Protein AF-A0A944YTU6-F1 (afdb_monomer_lite)

Radius of gyration: 23.16 Å; chains: 1; bounding box: 50×33×62 Å

Structure (mmCIF, N/CA/C/O backbone):
data_AF-A0A944YTU6-F1
#
_entry.id   AF-A0A944YTU6-F1
#
loop_
_atom_site.group_PDB
_atom_site.id
_atom_site.type_symbol
_atom_site.label_atom_id
_atom_site.label_alt_id
_atom_site.label_comp_id
_atom_site.label_asym_id
_atom_site.label_entity_id
_atom_site.label_seq_id
_atom_site.pdbx_PDB_ins_code
_atom_site.Cartn_x
_atom_site.Cartn_y
_atom_site.Cartn_z
_atom_site.occupancy
_atom_site.B_iso_or_equiv
_atom_site.auth_seq_id
_atom_site.auth_comp_id
_atom_site.auth_asym_id
_atom_site.auth_atom_id
_atom_site.pdbx_PDB_model_num
ATOM 1 N N . MET A 1 1 ? -19.060 7.828 20.003 1.00 50.84 1 MET A N 1
ATOM 2 C CA . MET A 1 1 ? -19.951 7.661 21.182 1.00 50.84 1 MET A CA 1
ATOM 3 C C . MET A 1 1 ? -21.027 6.612 20.891 1.00 50.84 1 MET A C 1
ATOM 5 O O . MET A 1 1 ? -22.038 6.941 20.280 1.00 50.84 1 MET A O 1
ATOM 9 N N . ILE A 1 2 ? -20.836 5.357 21.320 1.00 59.66 2 ILE A N 1
ATOM 10 C CA . ILE A 1 2 ? -21.874 4.311 21.225 1.00 59.66 2 ILE A CA 1
ATOM 11 C C . ILE A 1 2 ? -22.925 4.578 22.312 1.00 59.66 2 ILE A C 1
ATOM 13 O O . ILE A 1 2 ? -22.866 4.061 23.423 1.00 59.66 2 ILE A O 1
ATOM 17 N N . LYS A 1 3 ? -23.875 5.465 22.013 1.00 53.75 3 LYS A N 1
ATOM 18 C CA . LYS A 1 3 ? -24.947 5.876 22.929 1.00 53.75 3 LYS A CA 1
ATOM 19 C C . LYS A 1 3 ? -26.274 5.223 22.540 1.00 53.75 3 LYS A C 1
ATOM 21 O O . LYS A 1 3 ? -27.190 5.897 22.099 1.00 53.75 3 LYS A O 1
ATOM 26 N N . SER A 1 4 ? -26.394 3.903 22.670 1.00 57.66 4 SER A N 1
ATOM 27 C CA . SER A 1 4 ? -27.688 3.266 22.980 1.00 57.66 4 SER A CA 1
ATOM 28 C C . SER A 1 4 ? -27.514 1.784 23.297 1.00 57.66 4 SER A C 1
ATOM 30 O O . SER A 1 4 ? -26.847 1.047 22.572 1.00 57.66 4 SER A O 1
ATOM 32 N N . LYS A 1 5 ? -28.161 1.330 24.376 1.00 58.22 5 LYS A N 1
ATOM 33 C CA . LYS A 1 5 ? -28.353 -0.095 24.656 1.00 58.22 5 LYS A CA 1
ATOM 34 C C . LYS A 1 5 ? -29.428 -0.632 23.706 1.00 58.22 5 LYS A C 1
ATOM 36 O O . LYS A 1 5 ? -30.609 -0.633 24.036 1.00 58.22 5 LYS A O 1
ATOM 41 N N . SER A 1 6 ? -29.021 -1.045 22.511 1.00 64.69 6 SER A N 1
ATOM 42 C CA . SER A 1 6 ? -29.847 -1.898 21.651 1.00 64.69 6 SER A CA 1
ATOM 43 C C . SER A 1 6 ? -29.945 -3.289 22.267 1.00 64.69 6 SER A C 1
ATOM 45 O O . SER A 1 6 ? -28.932 -3.819 22.721 1.00 64.69 6 SER A O 1
ATOM 47 N N . LYS A 1 7 ? -31.134 -3.899 22.269 1.00 71.75 7 LYS A N 1
ATOM 48 C CA . LYS A 1 7 ? -31.283 -5.316 22.649 1.00 71.75 7 LYS A CA 1
ATOM 49 C C . LYS A 1 7 ? -30.818 -6.271 21.543 1.00 71.75 7 LYS A C 1
ATOM 51 O O . LYS A 1 7 ? -30.553 -7.435 21.820 1.00 71.75 7 LYS A O 1
ATOM 56 N N . GLU A 1 8 ? -30.690 -5.777 20.314 1.00 81.94 8 GLU A N 1
ATOM 57 C CA . GLU A 1 8 ? -30.251 -6.553 19.153 1.00 81.94 8 GLU A CA 1
ATOM 58 C C . GLU A 1 8 ? -28.767 -6.342 18.854 1.00 81.94 8 GLU A C 1
ATOM 60 O O . GLU A 1 8 ? -28.249 -5.227 19.005 1.00 81.94 8 GLU A O 1
ATOM 65 N N . ARG A 1 9 ? -28.101 -7.412 18.398 1.00 88.12 9 ARG A N 1
ATOM 66 C CA . ARG A 1 9 ? -26.715 -7.362 17.917 1.00 88.12 9 ARG A CA 1
ATOM 67 C C . ARG A 1 9 ? -26.633 -6.475 16.679 1.00 88.12 9 ARG A C 1
ATOM 69 O O . ARG A 1 9 ? -27.470 -6.571 15.789 1.00 88.12 9 ARG A O 1
ATOM 76 N N . ARG A 1 10 ? -25.594 -5.647 16.612 1.00 88.44 10 ARG A N 1
ATOM 77 C CA . ARG A 1 10 ? -25.325 -4.763 15.475 1.00 88.44 10 ARG A CA 1
ATOM 78 C C . ARG A 1 10 ? -23.935 -5.042 14.929 1.00 88.44 10 ARG A C 1
ATOM 80 O O . ARG A 1 10 ? -23.012 -5.291 15.701 1.00 88.44 10 ARG A O 1
ATOM 87 N N . PHE A 1 11 ? -23.807 -4.964 13.613 1.00 93.12 11 PHE A N 1
ATOM 88 C CA . PHE A 1 11 ? -22.528 -4.900 12.923 1.00 93.12 11 PHE A CA 1
ATOM 89 C C . PHE A 1 11 ? -22.392 -3.494 12.344 1.00 93.12 11 PHE A C 1
ATOM 91 O O . PHE A 1 11 ? -23.284 -3.034 11.635 1.00 93.12 11 PHE A O 1
ATOM 98 N N . ILE A 1 12 ? -21.319 -2.796 12.707 1.00 93.00 12 ILE A N 1
ATOM 99 C CA . ILE A 1 12 ? -21.037 -1.438 12.242 1.00 93.00 12 ILE A CA 1
ATOM 100 C C . ILE A 1 12 ? -19.690 -1.490 11.536 1.00 93.00 12 ILE A C 1
ATOM 102 O O . ILE A 1 12 ? -18.710 -1.941 12.124 1.00 93.00 12 ILE A O 1
ATOM 106 N N . HIS A 1 13 ? -19.666 -1.026 10.291 1.00 95.38 13 HIS A N 1
ATOM 107 C CA . HIS A 1 13 ? -18.460 -0.878 9.492 1.00 95.38 13 HIS A CA 1
ATOM 108 C C . HIS A 1 13 ? -18.223 0.609 9.236 1.00 95.38 13 HIS A C 1
ATOM 110 O O . HIS A 1 13 ? -19.145 1.317 8.828 1.00 95.38 13 HIS A O 1
ATOM 116 N N . ALA A 1 14 ? -17.007 1.070 9.505 1.00 94.75 14 ALA A N 1
ATOM 117 C CA . ALA A 1 14 ? -16.563 2.429 9.243 1.00 94.75 14 ALA A CA 1
ATOM 118 C C . ALA A 1 14 ? -15.243 2.358 8.472 1.00 94.75 14 ALA A C 1
ATOM 120 O O . ALA A 1 14 ? -14.412 1.500 8.762 1.00 94.75 14 ALA A O 1
ATOM 121 N N . TYR A 1 15 ? -15.087 3.245 7.496 1.00 96.00 15 TYR A N 1
ATOM 122 C CA . TYR A 1 15 ? -13.928 3.337 6.616 1.00 96.00 15 TYR A CA 1
ATOM 123 C C . TYR A 1 15 ? -13.522 4.808 6.486 1.00 96.00 15 TYR A C 1
ATOM 125 O O . TYR A 1 15 ? -14.387 5.681 6.572 1.00 96.00 15 TYR A O 1
ATOM 133 N N . MET A 1 16 ? -12.224 5.053 6.328 1.00 95.38 16 MET A N 1
ATOM 134 C CA . MET A 1 16 ? -11.609 6.378 6.275 1.00 95.38 16 MET A CA 1
ATOM 135 C C . MET A 1 16 ? -10.413 6.297 5.317 1.00 95.38 16 MET A C 1
ATOM 137 O O . MET A 1 16 ? -9.474 5.543 5.580 1.00 95.38 16 MET A O 1
ATOM 141 N N . ASP A 1 17 ? -10.474 7.024 4.205 1.00 96.00 17 ASP A N 1
ATOM 142 C CA . ASP A 1 17 ? -9.480 7.029 3.117 1.00 96.00 17 ASP A CA 1
ATOM 143 C C . A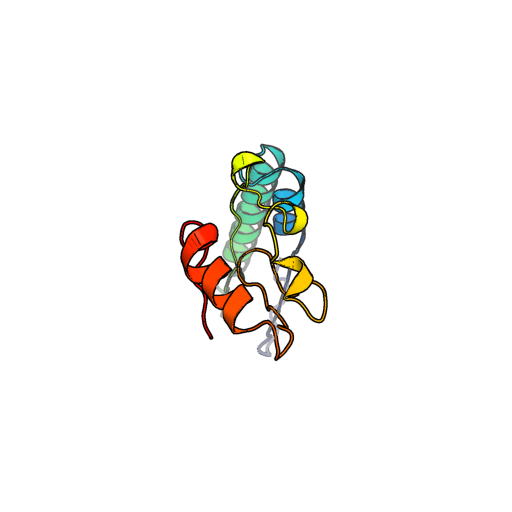SP A 1 17 ? -8.460 8.171 3.245 1.00 96.00 17 ASP A C 1
ATOM 145 O O . ASP A 1 17 ? -7.433 8.209 2.559 1.00 96.00 17 ASP A O 1
ATOM 149 N N . GLU A 1 18 ? -8.713 9.113 4.147 1.00 95.38 18 GLU A N 1
ATOM 150 C CA . GLU A 1 18 ? -7.962 10.356 4.247 1.00 95.38 18 GLU A CA 1
ATOM 151 C C . GLU A 1 18 ? -6.510 10.130 4.679 1.00 95.38 18 GLU A C 1
ATOM 153 O O . GLU A 1 18 ? -5.621 10.878 4.265 1.00 95.38 18 GLU A O 1
ATOM 158 N N . PHE A 1 19 ? -6.243 9.094 5.482 1.00 96.00 19 PHE A N 1
ATOM 159 C CA . PHE A 1 19 ? -4.878 8.769 5.898 1.00 96.00 19 PHE A CA 1
ATOM 160 C C . PHE A 1 19 ? -4.019 8.321 4.715 1.00 96.00 19 PHE A C 1
ATOM 162 O O . PHE A 1 19 ? -2.922 8.849 4.530 1.00 96.00 19 PHE A O 1
ATOM 169 N N . ASP A 1 20 ? -4.556 7.437 3.875 1.00 96.38 20 ASP A N 1
ATOM 170 C CA . ASP A 1 20 ? -3.900 6.983 2.649 1.00 96.38 20 ASP A CA 1
ATOM 171 C C . ASP A 1 20 ? -3.667 8.150 1.673 1.00 96.38 20 ASP A C 1
ATOM 173 O O . ASP A 1 20 ? -2.548 8.387 1.210 1.00 96.38 20 ASP A O 1
ATOM 177 N N . SER A 1 21 ? -4.692 8.981 1.468 1.00 95.69 21 SER A N 1
ATOM 178 C CA . SER A 1 21 ? -4.613 10.163 0.601 1.00 95.69 21 SER A CA 1
ATOM 179 C C . SER A 1 21 ? -3.525 11.152 1.044 1.00 95.69 21 SER A C 1
ATOM 181 O O . SER A 1 21 ? -2.766 11.678 0.222 1.00 95.69 21 SER A O 1
ATOM 183 N N . ILE A 1 22 ? -3.411 11.411 2.352 1.00 95.56 22 ILE A N 1
ATOM 184 C CA . ILE A 1 22 ? -2.382 12.306 2.899 1.00 95.56 22 ILE A CA 1
ATOM 185 C C . ILE A 1 22 ? -0.985 11.698 2.768 1.00 95.56 22 ILE A C 1
ATOM 187 O O . ILE A 1 22 ? -0.050 12.444 2.447 1.00 95.56 22 ILE A O 1
ATOM 191 N N . GLN A 1 23 ? -0.839 10.386 2.973 1.00 95.81 23 GLN A N 1
ATOM 192 C CA . GLN A 1 23 ? 0.425 9.679 2.773 1.00 95.81 23 GLN A CA 1
ATOM 193 C C . GLN A 1 23 ? 0.879 9.745 1.315 1.00 95.81 23 GLN A C 1
ATOM 195 O O . GLN A 1 23 ? 2.035 10.079 1.061 1.00 95.81 23 GLN A O 1
ATOM 200 N N . HIS A 1 24 ? -0.026 9.527 0.361 1.00 93.88 24 HIS A N 1
ATOM 201 C CA . HIS A 1 24 ? 0.274 9.648 -1.064 1.00 93.88 24 HIS A CA 1
ATOM 202 C C . HIS A 1 24 ? 0.738 11.052 -1.460 1.00 93.88 24 HIS A C 1
ATOM 204 O O . HIS A 1 24 ? 1.657 11.195 -2.267 1.00 93.88 24 HIS A O 1
ATOM 210 N N . PHE A 1 25 ? 0.117 12.094 -0.903 1.00 94.31 25 PHE A N 1
ATOM 211 C CA . PHE A 1 25 ? 0.435 13.470 -1.281 1.00 94.31 25 PHE A CA 1
ATOM 212 C C . PHE A 1 25 ? 1.698 14.017 -0.601 1.00 94.31 25 PHE A C 1
ATOM 214 O O . PHE A 1 25 ? 2.447 14.771 -1.219 1.00 94.31 25 PHE A O 1
ATOM 221 N N . ASN A 1 26 ? 1.934 13.679 0.672 1.00 94.00 26 ASN A N 1
ATOM 222 C CA . ASN A 1 26 ? 2.995 14.302 1.475 1.00 94.00 26 ASN A CA 1
ATOM 223 C C . ASN A 1 26 ? 4.156 13.360 1.830 1.00 94.00 26 ASN A C 1
ATOM 225 O O . ASN A 1 26 ? 5.171 13.831 2.344 1.00 94.00 26 ASN A O 1
ATOM 229 N N . GLY A 1 27 ? 4.015 12.057 1.596 1.00 93.44 27 GLY A N 1
ATOM 230 C CA . GLY A 1 27 ? 4.923 11.030 2.098 1.00 93.44 27 GLY A CA 1
ATOM 231 C C . GLY A 1 27 ? 4.576 10.565 3.513 1.00 93.44 27 GLY A C 1
ATOM 232 O O . GLY A 1 27 ? 3.880 11.240 4.288 1.00 93.44 27 GLY A O 1
ATOM 233 N N . VAL A 1 28 ? 5.078 9.385 3.870 1.00 94.12 28 VAL A N 1
ATOM 234 C CA . VAL A 1 28 ? 4.735 8.710 5.134 1.00 94.12 28 VAL A CA 1
ATOM 235 C C . VAL A 1 28 ? 5.342 9.400 6.352 1.00 94.12 28 VAL A C 1
ATOM 237 O O . VAL A 1 28 ? 4.796 9.303 7.446 1.00 94.12 28 VAL A O 1
ATOM 240 N N . ASN A 1 29 ? 6.435 10.140 6.155 1.00 91.62 29 ASN A N 1
ATOM 241 C CA . ASN A 1 29 ? 7.185 10.808 7.219 1.00 91.62 29 ASN A CA 1
ATOM 242 C C . ASN A 1 29 ? 6.836 12.297 7.402 1.00 91.62 29 ASN A C 1
ATOM 244 O O . ASN A 1 29 ? 7.462 12.975 8.214 1.00 91.62 29 ASN A O 1
ATOM 248 N N . CYS A 1 30 ? 5.859 12.834 6.665 1.00 95.38 30 CYS A N 1
ATOM 249 C CA . CYS A 1 30 ? 5.472 14.240 6.791 1.00 95.38 30 CYS A CA 1
ATOM 250 C C . CYS A 1 30 ? 4.790 14.535 8.138 1.00 95.38 30 CYS A C 1
ATOM 252 O O . CYS A 1 30 ? 3.996 13.737 8.637 1.00 95.38 30 CYS A O 1
ATOM 254 N N . ASP A 1 31 ? 5.008 15.735 8.683 1.00 96.50 31 ASP A N 1
ATOM 255 C CA . ASP A 1 31 ? 4.334 16.211 9.898 1.00 96.50 31 ASP A CA 1
ATOM 256 C C . ASP A 1 31 ? 2.809 16.103 9.807 1.00 96.50 31 ASP A C 1
ATOM 258 O O . ASP A 1 31 ? 2.166 15.673 10.760 1.00 96.50 31 ASP A O 1
ATOM 262 N N . LYS A 1 32 ? 2.217 16.428 8.649 1.00 94.31 32 LYS A N 1
ATOM 263 C CA . LYS A 1 32 ? 0.763 16.322 8.437 1.00 94.31 32 LYS A CA 1
ATOM 264 C C . LYS A 1 32 ? 0.268 14.882 8.563 1.00 94.31 32 LYS A C 1
ATOM 266 O O . LYS A 1 32 ? -0.730 14.642 9.236 1.00 94.31 32 LYS A O 1
ATOM 271 N N . THR A 1 33 ? 0.984 13.939 7.952 1.00 95.50 33 THR A N 1
ATOM 272 C CA . THR A 1 33 ? 0.705 12.501 8.047 1.00 95.50 33 THR A CA 1
ATOM 273 C C . THR A 1 33 ? 0.779 12.039 9.500 1.00 95.50 33 THR A C 1
ATOM 275 O O . THR A 1 33 ? -0.147 11.409 10.007 1.00 95.50 33 THR A O 1
ATOM 278 N N . ASN A 1 34 ? 1.851 12.412 10.200 1.00 95.94 34 ASN A N 1
ATOM 279 C CA . ASN A 1 34 ? 2.068 12.039 11.595 1.00 95.94 34 ASN A CA 1
ATOM 280 C C . ASN A 1 34 ? 1.016 12.633 12.543 1.00 95.94 34 ASN A C 1
ATOM 282 O O . ASN A 1 34 ? 0.627 11.982 13.514 1.00 95.94 34 ASN A O 1
ATOM 286 N N . LEU A 1 35 ? 0.562 13.861 12.289 1.00 96.31 35 LEU A N 1
ATOM 287 C CA . LEU A 1 35 ? -0.511 14.491 13.057 1.00 96.31 35 LEU A CA 1
ATOM 288 C C . LEU A 1 35 ? -1.833 13.747 12.865 1.00 96.31 35 LEU A C 1
ATOM 290 O O . LEU A 1 35 ? -2.446 13.367 13.861 1.00 96.31 35 LEU A O 1
ATOM 294 N N . LEU A 1 36 ? -2.218 13.455 11.617 1.00 96.06 36 LEU A N 1
ATOM 295 C CA . LEU A 1 36 ? -3.439 12.696 11.346 1.00 96.06 36 LEU A CA 1
ATOM 296 C C . LEU A 1 36 ? -3.382 11.296 11.976 1.00 96.06 36 LEU A C 1
ATOM 298 O O . LEU A 1 36 ? -4.353 10.867 12.590 1.00 96.06 36 LEU A O 1
ATOM 302 N N . PHE A 1 37 ? -2.241 10.604 11.904 1.00 95.75 37 PHE A N 1
ATOM 303 C CA . PHE A 1 37 ? -2.072 9.302 12.557 1.00 95.75 37 PHE A CA 1
ATOM 304 C C . PHE A 1 37 ? -2.341 9.366 14.069 1.00 95.75 37 PHE A C 1
ATOM 306 O O . PHE A 1 37 ? -3.067 8.533 14.610 1.00 95.75 37 PHE A O 1
ATOM 313 N N . LYS A 1 38 ? -1.800 10.382 14.753 1.00 97.31 38 LYS A N 1
ATOM 314 C CA . LYS A 1 38 ? -2.030 10.597 16.192 1.00 97.31 38 LYS A CA 1
ATOM 315 C C . LYS A 1 38 ? -3.485 10.942 16.504 1.00 97.31 38 LYS A C 1
ATOM 317 O O . LYS A 1 38 ? -3.994 10.535 17.546 1.00 97.31 38 LYS A O 1
ATOM 322 N N . ASP A 1 39 ? -4.152 11.687 15.625 1.00 97.12 39 ASP A N 1
ATOM 323 C CA . ASP A 1 39 ? -5.578 11.976 15.768 1.00 97.12 39 ASP A CA 1
ATOM 324 C C . ASP A 1 39 ? -6.413 10.695 15.648 1.00 97.12 39 ASP A C 1
ATOM 326 O O . ASP A 1 39 ? -7.256 10.441 16.505 1.00 97.12 39 ASP A O 1
ATOM 330 N N . ILE A 1 40 ? -6.128 9.850 14.655 1.00 96.50 40 ILE A N 1
ATOM 331 C CA . ILE A 1 40 ? -6.794 8.553 14.464 1.00 96.50 40 ILE A CA 1
ATOM 332 C C . ILE A 1 40 ? -6.607 7.656 15.692 1.00 96.50 40 ILE A C 1
ATOM 334 O O . ILE A 1 40 ? -7.585 7.107 16.203 1.00 96.50 40 ILE A O 1
ATOM 338 N N . ASP A 1 41 ? -5.376 7.538 16.196 1.00 97.56 41 ASP A N 1
ATOM 339 C CA . ASP A 1 41 ? -5.057 6.759 17.398 1.00 97.56 41 ASP A CA 1
ATOM 340 C C . ASP A 1 41 ? -5.863 7.239 18.617 1.00 97.56 41 ASP A C 1
ATOM 342 O O . ASP A 1 41 ? -6.528 6.442 19.287 1.00 97.56 41 ASP A O 1
ATOM 346 N N . ARG A 1 42 ? -5.919 8.560 18.838 1.00 98.19 42 ARG A N 1
ATOM 347 C CA . ARG A 1 42 ? -6.730 9.165 19.905 1.00 98.19 42 ARG A CA 1
ATOM 348 C C . ARG A 1 42 ? -8.217 8.832 19.758 1.00 98.19 42 ARG A C 1
ATOM 350 O O . ARG A 1 42 ? -8.860 8.478 20.749 1.00 98.19 42 ARG A O 1
ATOM 357 N N . GLU A 1 43 ? -8.784 8.945 18.558 1.00 96.50 43 GLU A N 1
ATOM 358 C CA . GLU A 1 43 ? -10.210 8.662 18.338 1.00 96.50 43 GLU A CA 1
ATOM 359 C C . GLU A 1 43 ? -10.535 7.168 18.512 1.00 96.50 43 GLU A C 1
ATOM 361 O O . GLU A 1 43 ? -11.571 6.818 19.089 1.00 96.50 43 GLU A O 1
ATOM 366 N N . ILE A 1 44 ? -9.636 6.272 18.091 1.00 96.38 44 ILE A N 1
ATOM 367 C CA . ILE A 1 44 ? -9.757 4.828 18.337 1.00 96.38 44 ILE A CA 1
ATOM 368 C C . ILE A 1 44 ? -9.704 4.536 19.836 1.00 96.38 44 ILE A C 1
ATOM 370 O O . ILE A 1 44 ? -10.529 3.761 20.334 1.00 96.38 44 ILE A O 1
ATOM 374 N N . GLN A 1 45 ? -8.790 5.171 20.574 1.00 97.44 45 GLN A N 1
ATOM 375 C CA . GLN A 1 45 ? -8.718 5.033 22.026 1.00 97.44 45 GLN A CA 1
ATOM 376 C C . GLN A 1 45 ? -10.028 5.486 22.686 1.00 97.44 45 GLN A C 1
ATOM 378 O O . GLN A 1 45 ? -10.603 4.744 23.488 1.00 97.44 45 GLN A O 1
ATOM 383 N N . ALA A 1 46 ? -10.550 6.654 22.310 1.00 96.31 46 ALA A N 1
ATOM 384 C CA . ALA A 1 46 ? -11.819 7.164 22.827 1.00 96.31 46 ALA A CA 1
ATOM 385 C C . ALA A 1 46 ? -12.998 6.227 22.495 1.00 96.31 46 ALA A C 1
ATOM 387 O O . ALA A 1 46 ? -13.885 5.997 23.328 1.00 96.31 46 ALA A O 1
ATOM 388 N N . LEU A 1 47 ? -13.009 5.634 21.296 1.00 94.38 47 LEU A N 1
ATOM 389 C CA . LEU A 1 47 ? -14.006 4.638 20.905 1.00 94.38 47 LEU A CA 1
ATOM 390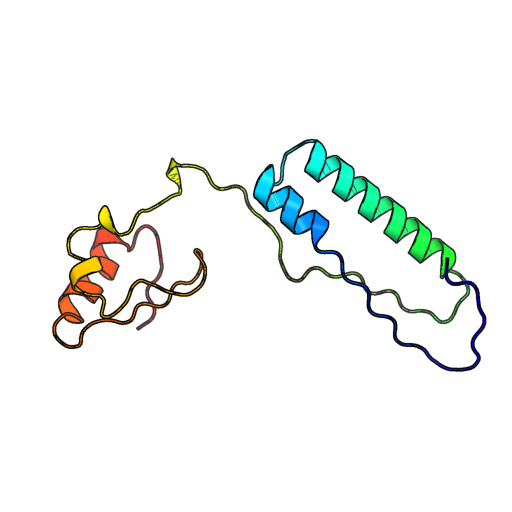 C C . LEU A 1 47 ? -13.910 3.380 21.776 1.00 94.38 47 LEU A C 1
ATOM 392 O O . LEU A 1 47 ? -14.935 2.938 22.307 1.00 94.38 47 LEU A O 1
ATOM 396 N N . ALA A 1 48 ? -12.703 2.842 21.959 1.00 95.06 48 ALA A N 1
ATOM 397 C CA . ALA A 1 48 ? -12.442 1.668 22.785 1.00 95.06 48 ALA A CA 1
ATOM 398 C C . ALA A 1 48 ? -12.849 1.901 24.248 1.00 95.06 48 ALA A C 1
ATOM 400 O O . ALA A 1 48 ? -13.499 1.048 24.855 1.00 95.06 48 ALA A O 1
ATOM 401 N N . GLU A 1 49 ? -12.545 3.075 24.803 1.00 95.50 49 GLU A N 1
ATOM 402 C CA . GLU A 1 49 ? -12.984 3.476 26.141 1.00 95.50 49 GLU A CA 1
ATOM 403 C C . GLU A 1 49 ? -14.507 3.550 26.246 1.00 95.50 49 GLU A C 1
ATOM 405 O O . GLU A 1 49 ? -15.077 3.015 27.198 1.00 95.50 49 GLU A O 1
ATOM 410 N N . SER A 1 50 ? -15.183 4.118 25.243 1.00 91.75 50 SER A N 1
ATOM 411 C CA . SER A 1 50 ? -16.651 4.194 25.221 1.00 91.75 50 SER A CA 1
ATOM 412 C C . SER A 1 50 ? -17.340 2.827 25.125 1.00 91.75 50 SER A C 1
ATOM 414 O O . SER A 1 50 ? -18.507 2.700 25.494 1.00 91.75 50 SER A O 1
ATOM 416 N N . ALA A 1 51 ? -16.630 1.805 24.638 1.00 91.19 51 ALA A N 1
ATOM 417 C CA . ALA A 1 51 ? -17.124 0.438 24.529 1.00 91.19 51 ALA A CA 1
ATOM 418 C C . ALA A 1 51 ? -16.896 -0.397 25.805 1.00 91.19 51 ALA A C 1
ATOM 420 O O . ALA A 1 51 ? -17.460 -1.492 25.923 1.00 91.19 51 ALA A O 1
ATOM 421 N N . LYS A 1 52 ? -16.110 0.088 26.779 1.00 90.81 52 LYS A N 1
ATOM 422 C CA . LYS A 1 52 ? -15.858 -0.629 28.041 1.00 90.81 52 LYS A CA 1
ATOM 423 C C . LYS A 1 52 ? -17.168 -0.921 28.782 1.00 90.81 52 LYS A C 1
ATOM 425 O O . LYS A 1 52 ? -18.071 -0.092 28.847 1.00 90.81 52 LYS A O 1
ATOM 430 N N . GLY A 1 53 ? -17.278 -2.125 29.347 1.00 88.75 53 GLY A N 1
ATOM 431 C CA . GLY A 1 53 ? -18.482 -2.574 30.061 1.00 88.75 53 GLY A CA 1
ATOM 432 C C . GLY A 1 53 ? -19.665 -2.946 29.157 1.00 88.75 53 GLY A C 1
ATOM 433 O O . GLY A 1 53 ? -20.755 -3.218 29.658 1.00 88.75 53 GLY A O 1
ATOM 434 N N . THR A 1 54 ? -19.468 -2.980 27.836 1.00 87.94 54 THR A N 1
ATOM 435 C CA . THR A 1 54 ? -20.460 -3.471 26.870 1.00 87.94 54 THR A CA 1
ATOM 436 C C . THR A 1 54 ? -20.032 -4.816 26.278 1.00 87.94 54 THR 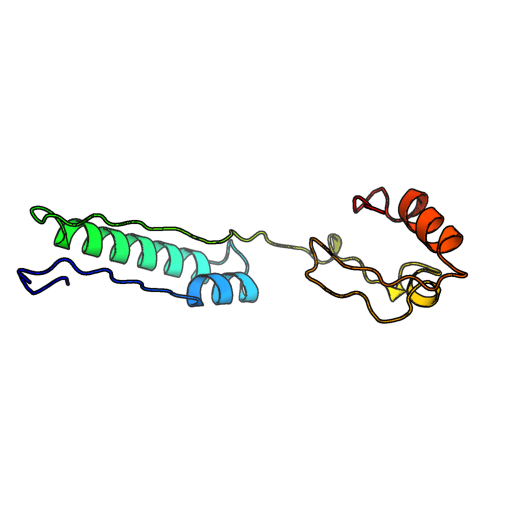A C 1
ATOM 438 O O . THR A 1 54 ? -18.858 -5.175 26.314 1.00 87.94 54 THR A O 1
ATOM 441 N N . ASN A 1 55 ? -20.976 -5.564 25.698 1.00 90.69 55 ASN A N 1
ATOM 442 C CA . ASN A 1 55 ? -20.667 -6.762 24.910 1.00 90.69 55 ASN A CA 1
ATOM 443 C C . ASN A 1 55 ? -20.302 -6.376 23.462 1.00 90.69 55 ASN A C 1
ATOM 445 O O . ASN A 1 55 ? -21.017 -6.724 22.520 1.00 90.69 55 ASN A O 1
ATOM 449 N N . THR A 1 56 ? -19.234 -5.592 23.305 1.00 91.75 56 THR A N 1
ATOM 450 C CA . THR A 1 56 ? -18.775 -5.065 22.011 1.00 91.75 56 THR A CA 1
ATOM 451 C C . THR A 1 56 ? -17.376 -5.578 21.707 1.00 91.75 56 THR A C 1
ATOM 453 O O . THR A 1 56 ? -16.477 -5.470 22.537 1.00 91.75 56 THR A O 1
ATOM 456 N N . LYS A 1 57 ? -17.177 -6.093 20.491 1.00 94.00 57 LYS A N 1
ATOM 457 C CA . LYS A 1 57 ? -15.852 -6.387 19.942 1.00 94.00 57 LYS A CA 1
ATOM 458 C C . LYS A 1 57 ? -15.489 -5.291 18.947 1.00 94.00 57 LYS A C 1
ATOM 460 O O . LYS A 1 57 ? -16.222 -5.085 17.984 1.00 94.00 57 LYS A O 1
ATOM 465 N N . LEU A 1 58 ? -14.372 -4.612 19.186 1.00 95.19 58 LEU A N 1
ATOM 466 C CA . LEU A 1 58 ? -13.793 -3.653 18.250 1.00 95.19 58 LEU A CA 1
ATOM 467 C C . LEU A 1 58 ? -12.671 -4.342 17.470 1.00 95.19 58 LEU A C 1
ATOM 469 O O . LEU A 1 58 ? -11.833 -5.023 18.061 1.00 95.19 58 LEU A O 1
ATOM 473 N N . ILE A 1 59 ? -12.683 -4.189 16.149 1.00 96.94 59 ILE A N 1
ATOM 474 C CA . ILE A 1 59 ? -11.631 -4.658 15.248 1.00 96.94 59 ILE A CA 1
ATOM 475 C C . ILE A 1 59 ? -11.203 -3.443 14.436 1.00 96.94 59 ILE A C 1
ATOM 477 O O . ILE A 1 59 ? -12.043 -2.812 13.800 1.00 96.94 59 ILE A O 1
ATOM 481 N N . VAL A 1 60 ? -9.916 -3.119 14.493 1.00 96.62 60 VAL A N 1
ATOM 482 C CA . VAL A 1 60 ? -9.301 -2.046 13.710 1.00 96.62 60 VAL A CA 1
ATOM 483 C C . VAL A 1 60 ? -8.266 -2.695 12.808 1.00 96.62 60 VAL A C 1
ATOM 485 O O . VAL A 1 60 ? -7.407 -3.430 13.295 1.00 96.62 60 VAL A O 1
ATOM 488 N N . VAL A 1 61 ? -8.387 -2.472 11.504 1.00 97.00 61 VAL A N 1
ATOM 489 C CA . VAL A 1 61 ? -7.515 -3.057 10.482 1.00 97.00 61 VAL A CA 1
ATOM 490 C C . VAL A 1 61 ? -7.219 -2.027 9.400 1.00 97.00 61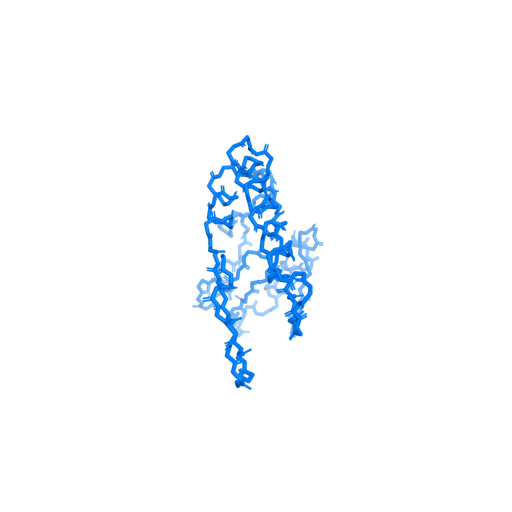 VAL A C 1
ATOM 492 O O . VAL A 1 61 ? -8.011 -1.112 9.191 1.00 97.00 61 VAL A O 1
ATOM 495 N N . SER A 1 62 ? -6.090 -2.216 8.722 1.00 96.38 62 SER A N 1
ATOM 496 C CA . SER A 1 62 ? -5.761 -1.571 7.452 1.00 96.38 62 SER A CA 1
ATOM 497 C C . SER A 1 62 ? -5.633 -2.657 6.391 1.00 96.38 62 SER A C 1
ATOM 499 O O . SER A 1 62 ? -5.247 -3.787 6.706 1.00 96.38 62 SER A O 1
ATOM 501 N N . ASP A 1 63 ? -5.963 -2.330 5.154 1.00 95.50 63 ASP A N 1
ATOM 502 C CA . ASP A 1 63 ? -5.770 -3.190 3.988 1.00 95.50 63 ASP A CA 1
ATOM 503 C C . ASP A 1 63 ? -4.307 -3.209 3.528 1.00 95.50 63 ASP A C 1
ATOM 505 O O . ASP A 1 63 ? -3.803 -4.254 3.111 1.00 95.50 63 ASP A O 1
ATOM 509 N N . HIS A 1 64 ? -3.599 -2.088 3.664 1.00 94.81 64 HIS A N 1
ATOM 510 C CA . HIS A 1 64 ? -2.175 -1.992 3.366 1.00 94.81 64 HIS A CA 1
ATOM 511 C C . HIS A 1 64 ? -1.453 -0.931 4.209 1.00 94.81 64 HIS A C 1
ATOM 513 O O . HIS A 1 64 ? -2.036 -0.247 5.050 1.00 94.81 64 HIS A O 1
ATOM 519 N N . GLY A 1 65 ? -0.135 -0.849 4.011 1.00 93.06 65 GLY A N 1
ATOM 520 C CA . GLY A 1 65 ? 0.698 0.265 4.460 1.00 93.06 65 GLY A CA 1
ATOM 521 C C . GLY A 1 65 ? 1.155 1.123 3.281 1.00 93.06 65 GLY A C 1
ATOM 522 O O . GLY A 1 65 ? 0.675 0.959 2.159 1.00 93.06 65 GLY A O 1
ATOM 523 N N . MET A 1 66 ? 2.130 1.995 3.529 1.00 93.06 66 MET A N 1
ATOM 524 C CA . MET A 1 66 ? 2.719 2.876 2.522 1.00 93.06 66 MET A CA 1
ATOM 525 C C . MET A 1 66 ? 4.235 2.950 2.712 1.00 93.06 66 MET A C 1
ATOM 527 O O . MET A 1 66 ? 4.729 2.858 3.838 1.00 93.06 66 MET A O 1
ATOM 531 N N . ILE A 1 67 ? 4.965 3.134 1.615 1.00 91.94 67 ILE A N 1
ATOM 532 C CA . ILE A 1 67 ? 6.396 3.447 1.623 1.00 91.94 67 ILE A CA 1
ATOM 533 C C . ILE A 1 67 ? 6.637 4.701 0.785 1.00 91.94 67 ILE A C 1
ATOM 535 O O . ILE A 1 67 ? 5.945 4.924 -0.208 1.00 91.94 67 ILE A O 1
ATOM 539 N N . ASP A 1 68 ? 7.633 5.498 1.165 1.00 91.31 68 ASP A N 1
ATOM 540 C CA . ASP A 1 68 ? 8.104 6.591 0.316 1.00 91.31 68 ASP A CA 1
ATOM 541 C C . ASP A 1 68 ? 8.871 6.018 -0.887 1.00 91.31 68 ASP A C 1
ATOM 543 O O . ASP A 1 68 ? 9.607 5.035 -0.763 1.00 91.31 68 ASP A O 1
ATOM 547 N N . HIS A 1 69 ? 8.736 6.659 -2.048 1.00 87.81 69 HIS A N 1
ATOM 548 C CA . HIS A 1 69 ? 9.559 6.378 -3.222 1.00 87.81 69 HIS A CA 1
ATOM 549 C C . HIS A 1 69 ? 10.329 7.636 -3.628 1.00 87.81 69 HIS A C 1
ATOM 551 O O . HIS A 1 69 ? 9.853 8.763 -3.483 1.00 87.81 69 HIS A O 1
ATOM 557 N N . THR A 1 70 ? 11.521 7.457 -4.185 1.00 87.38 70 THR A N 1
ATOM 558 C CA . THR A 1 70 ? 12.349 8.559 -4.692 1.00 87.38 70 THR A CA 1
ATOM 559 C C . THR A 1 70 ? 12.408 8.532 -6.216 1.00 87.38 70 THR A C 1
ATOM 561 O O . THR A 1 70 ? 11.998 7.552 -6.842 1.00 87.38 70 THR A O 1
ATOM 564 N N . LYS A 1 71 ? 12.930 9.590 -6.844 1.00 87.31 71 LYS A N 1
ATOM 565 C CA . LYS A 1 71 ? 13.117 9.611 -8.306 1.00 87.31 71 LYS A CA 1
ATOM 566 C C . LYS A 1 71 ? 14.085 8.524 -8.771 1.00 87.31 71 LYS A C 1
ATOM 568 O O . LYS A 1 71 ? 13.911 7.973 -9.848 1.00 87.31 71 LYS A O 1
ATOM 573 N N . GLU A 1 72 ? 15.064 8.180 -7.944 1.00 86.88 72 GLU A N 1
ATOM 574 C CA . GLU A 1 72 ? 16.063 7.144 -8.217 1.00 86.88 72 GLU A CA 1
ATOM 575 C C . GLU A 1 72 ? 15.454 5.735 -8.190 1.00 86.88 72 GLU A C 1
ATOM 577 O O . GLU A 1 72 ? 15.987 4.823 -8.815 1.00 86.88 72 GLU A O 1
ATOM 582 N N . SER A 1 73 ? 14.325 5.561 -7.495 1.00 84.88 73 SER A N 1
ATOM 583 C CA . SER A 1 73 ? 13.559 4.309 -7.476 1.00 84.88 73 SER A CA 1
ATOM 584 C C . SER A 1 73 ? 12.535 4.186 -8.614 1.00 84.88 73 SER A C 1
ATOM 586 O O . SER A 1 73 ? 11.818 3.191 -8.683 1.00 84.88 73 SER A O 1
ATOM 588 N N . GLN A 1 74 ? 12.446 5.181 -9.506 1.00 89.06 74 GLN A N 1
ATOM 589 C CA . GLN A 1 74 ? 11.507 5.177 -10.629 1.00 89.06 74 GLN A CA 1
ATOM 590 C C . GLN A 1 74 ? 12.159 4.641 -11.904 1.00 89.06 74 GLN A C 1
ATOM 592 O O . GLN A 1 74 ? 13.262 5.036 -12.276 1.00 89.06 74 GLN A O 1
ATOM 597 N N . LEU A 1 75 ? 11.425 3.787 -12.617 1.00 88.50 75 LEU A N 1
ATOM 598 C CA . LEU A 1 75 ? 11.786 3.301 -13.945 1.00 88.50 75 LEU A CA 1
ATOM 599 C C . LEU A 1 75 ? 10.702 3.708 -14.935 1.00 88.50 75 LEU A C 1
ATOM 601 O O . LEU A 1 75 ? 9.525 3.410 -14.735 1.00 88.50 75 LEU A O 1
ATOM 605 N N . TRP A 1 76 ? 11.101 4.358 -16.025 1.00 89.06 76 TRP A N 1
ATOM 606 C CA . TRP A 1 76 ? 10.192 4.670 -17.120 1.00 89.06 76 TRP A CA 1
ATOM 607 C C . TRP A 1 76 ? 10.331 3.631 -18.224 1.00 89.06 76 TRP A C 1
ATOM 609 O O . TRP A 1 76 ? 11.428 3.345 -18.692 1.00 89.06 76 TRP A O 1
ATOM 619 N N . LEU A 1 77 ? 9.205 3.103 -18.700 1.00 87.00 77 LEU A N 1
ATOM 620 C CA . LEU A 1 77 ? 9.197 2.055 -19.728 1.00 87.00 77 LEU A CA 1
ATOM 621 C C . LEU A 1 77 ? 9.880 2.477 -21.028 1.00 87.00 77 LEU A C 1
ATOM 623 O O . LEU A 1 77 ? 10.576 1.677 -21.643 1.00 87.00 77 LEU A O 1
ATOM 627 N N . LYS A 1 78 ? 9.710 3.746 -21.416 1.00 88.44 78 LYS A N 1
ATOM 628 C CA . LYS A 1 78 ? 10.349 4.343 -22.597 1.00 88.44 78 LYS A CA 1
ATOM 629 C C . LYS A 1 78 ? 11.881 4.352 -22.513 1.00 88.44 78 LYS A C 1
ATOM 631 O O . LYS A 1 78 ? 12.542 4.404 -23.544 1.00 88.44 78 LYS A O 1
ATOM 636 N N . ASP A 1 79 ? 12.430 4.290 -21.300 1.00 91.69 79 ASP A N 1
ATOM 637 C CA . ASP A 1 79 ? 13.873 4.275 -21.065 1.00 91.69 79 ASP A CA 1
ATOM 638 C C . ASP A 1 79 ? 14.438 2.842 -21.150 1.00 91.69 79 ASP A C 1
ATOM 640 O O . ASP A 1 79 ? 15.648 2.654 -21.037 1.00 91.69 79 ASP A O 1
ATOM 644 N N . ILE A 1 80 ? 13.588 1.825 -21.373 1.00 93.19 80 ILE A N 1
ATOM 645 C CA . ILE A 1 80 ? 13.976 0.417 -21.529 1.00 93.19 80 ILE A CA 1
ATOM 646 C C . ILE A 1 80 ? 13.898 0.039 -23.021 1.00 93.19 80 ILE A C 1
ATOM 648 O O . ILE A 1 80 ? 12.806 -0.219 -23.542 1.00 93.19 80 ILE A O 1
ATOM 652 N N . PRO A 1 81 ? 15.041 -0.040 -23.734 1.00 94.75 81 PRO A N 1
ATOM 653 C CA . PRO A 1 81 ? 15.048 -0.274 -25.174 1.00 94.75 81 PRO A CA 1
ATOM 654 C C . PRO A 1 81 ? 14.344 -1.576 -25.569 1.00 94.75 81 PRO A C 1
ATOM 656 O O . PRO A 1 81 ? 14.618 -2.643 -25.019 1.00 94.75 81 PRO A O 1
ATOM 659 N N . GLY A 1 82 ? 13.447 -1.484 -26.553 1.00 95.38 82 GLY A N 1
ATOM 660 C CA . GLY A 1 82 ? 12.718 -2.624 -27.112 1.00 95.38 82 GLY A CA 1
ATOM 661 C C . GLY A 1 82 ? 11.553 -3.143 -26.262 1.00 95.38 82 GLY A C 1
ATOM 662 O O . GLY A 1 82 ? 10.811 -4.000 -26.744 1.00 95.38 82 GLY A O 1
ATOM 663 N N . LEU A 1 83 ? 11.340 -2.636 -25.038 1.00 95.19 83 LEU A N 1
ATOM 664 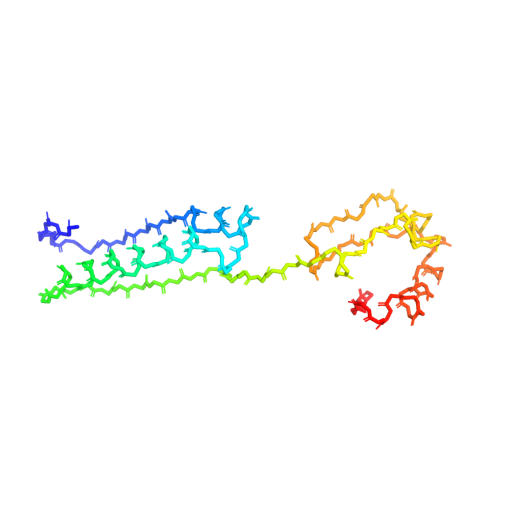C CA . LEU A 1 83 ? 10.251 -3.110 -24.176 1.00 95.19 83 LEU A CA 1
ATOM 665 C C . LEU A 1 83 ? 8.877 -2.729 -24.738 1.00 95.19 83 LEU A C 1
ATOM 667 O O . LEU A 1 83 ? 8.014 -3.592 -24.866 1.00 95.19 83 LEU A O 1
ATOM 671 N N . GLU A 1 84 ? 8.683 -1.471 -25.137 1.00 94.81 84 GLU A N 1
ATOM 672 C CA . GLU A 1 84 ? 7.403 -0.991 -25.680 1.00 94.81 84 GLU A CA 1
ATOM 673 C C . GLU A 1 84 ? 7.001 -1.729 -26.970 1.00 94.81 84 GLU A C 1
ATOM 675 O O . GLU A 1 84 ? 5.844 -2.108 -27.145 1.00 94.81 84 GLU A O 1
ATOM 680 N N . GLU A 1 85 ? 7.968 -2.050 -27.836 1.00 96.00 85 GLU A N 1
ATOM 681 C CA . GLU A 1 85 ? 7.734 -2.834 -29.058 1.00 96.00 85 GLU A CA 1
ATOM 682 C C . GLU A 1 85 ? 7.213 -4.247 -28.773 1.00 96.00 85 GLU A C 1
ATOM 684 O O . GLU A 1 85 ? 6.537 -4.852 -29.616 1.00 96.00 85 GLU A O 1
ATOM 689 N N . CYS A 1 86 ? 7.540 -4.794 -27.600 1.00 97.31 86 CYS A N 1
ATOM 690 C CA . CYS A 1 86 ? 7.067 -6.104 -27.182 1.00 97.31 86 CYS A CA 1
ATOM 691 C C . CYS A 1 86 ? 5.592 -6.084 -26.781 1.00 97.31 86 CYS A C 1
ATOM 693 O O . CYS A 1 86 ? 4.945 -7.129 -26.850 1.00 97.31 86 CYS A O 1
ATOM 695 N N . LEU A 1 87 ? 5.044 -4.932 -26.395 1.00 96.62 87 LEU A N 1
ATOM 696 C CA . LEU A 1 87 ? 3.723 -4.831 -25.791 1.00 96.62 87 LEU A CA 1
ATOM 697 C C . LEU A 1 87 ? 2.613 -4.631 -26.837 1.00 96.62 87 LEU A C 1
ATOM 699 O O . LEU A 1 87 ? 2.746 -3.882 -27.810 1.00 96.62 87 LEU A O 1
ATOM 703 N N . THR A 1 88 ? 1.496 -5.334 -26.650 1.00 97.12 88 THR A N 1
ATOM 704 C CA . THR A 1 88 ? 0.258 -5.169 -27.436 1.00 97.12 88 THR A CA 1
ATOM 705 C C . THR A 1 88 ? -0.534 -3.939 -27.003 1.00 97.12 88 THR A C 1
ATOM 707 O O . THR A 1 88 ? -1.134 -3.287 -27.854 1.00 97.12 88 THR A O 1
ATOM 710 N N . ILE A 1 89 ? -0.510 -3.635 -25.704 1.00 94.88 89 ILE A N 1
ATOM 711 C CA . ILE A 1 89 ? -1.104 -2.460 -25.055 1.00 94.88 89 ILE A CA 1
ATOM 712 C C . ILE A 1 89 ? -0.128 -1.945 -23.984 1.00 94.88 89 ILE A C 1
ATOM 714 O O . ILE A 1 89 ? 0.752 -2.711 -23.588 1.00 94.88 89 ILE A O 1
ATOM 718 N N . PRO A 1 90 ? -0.254 -0.694 -23.502 1.00 91.81 90 PRO A N 1
ATOM 719 C CA . PRO A 1 90 ? 0.517 -0.231 -22.349 1.00 91.81 90 PRO A CA 1
ATOM 720 C C . PRO A 1 90 ? 0.395 -1.194 -21.159 1.00 91.81 90 PRO A C 1
ATOM 722 O O . PRO A 1 90 ? -0.619 -1.884 -21.036 1.00 91.81 90 PRO A O 1
ATOM 725 N N . ILE A 1 91 ? 1.413 -1.242 -20.292 1.00 92.38 91 ILE A N 1
ATOM 726 C CA . ILE A 1 91 ? 1.335 -2.048 -19.064 1.00 92.38 91 ILE A CA 1
ATOM 727 C C . ILE A 1 91 ? 0.110 -1.642 -18.242 1.00 92.38 91 ILE A C 1
ATOM 729 O O . ILE A 1 91 ? -0.298 -0.476 -18.250 1.00 92.38 91 ILE A O 1
ATOM 733 N N . THR A 1 92 ? -0.453 -2.598 -17.518 1.00 92.69 92 THR A N 1
ATOM 734 C CA . THR A 1 92 ? -1.589 -2.360 -16.624 1.00 92.69 92 THR A CA 1
ATOM 735 C C . THR A 1 92 ? -1.277 -2.865 -15.223 1.00 92.69 92 THR A C 1
ATOM 737 O O . THR A 1 92 ? -0.245 -3.492 -15.000 1.00 92.69 92 THR A O 1
ATOM 740 N N . GLY A 1 93 ? -2.175 -2.598 -14.279 1.00 91.19 93 GLY A N 1
ATOM 741 C CA . GLY A 1 93 ? -1.985 -2.958 -12.879 1.00 91.19 93 GLY A CA 1
ATOM 742 C C . GLY A 1 93 ? -1.407 -1.803 -12.074 1.00 91.19 93 GLY A C 1
ATOM 743 O O . GLY A 1 93 ? -1.576 -0.633 -12.427 1.00 91.19 93 GLY A O 1
ATOM 744 N N . GLU A 1 94 ? -0.756 -2.137 -10.969 1.00 89.56 94 GLU A N 1
ATOM 745 C CA . GLU A 1 94 ? -0.183 -1.167 -10.042 1.00 89.56 94 GLU A CA 1
ATOM 746 C C . GLU A 1 94 ? 1.353 -1.252 -10.051 1.00 89.56 94 GLU A C 1
ATOM 748 O O . GLU A 1 94 ? 1.903 -2.274 -10.449 1.00 89.56 94 GLU A O 1
ATOM 753 N N . PRO A 1 95 ? 2.089 -0.199 -9.655 1.00 87.56 95 PRO A N 1
ATOM 754 C CA . PRO A 1 95 ? 3.539 -0.145 -9.860 1.00 87.56 95 PRO A CA 1
ATOM 755 C C . PRO A 1 95 ? 4.363 -1.290 -9.243 1.00 87.56 95 PRO A C 1
ATOM 757 O O . PRO A 1 95 ? 5.493 -1.502 -9.681 1.00 87.56 95 PRO A O 1
ATOM 760 N N . ARG A 1 96 ? 3.850 -2.013 -8.236 1.00 88.31 96 ARG A N 1
ATOM 761 C CA . ARG A 1 96 ? 4.547 -3.145 -7.593 1.00 88.31 96 ARG A CA 1
ATOM 762 C C . ARG A 1 96 ? 4.282 -4.483 -8.299 1.00 88.31 96 ARG A C 1
ATOM 764 O O . ARG A 1 96 ? 5.105 -5.389 -8.185 1.00 88.31 96 ARG A O 1
ATOM 771 N N . VAL A 1 97 ? 3.185 -4.601 -9.046 1.00 91.75 97 VAL A N 1
ATOM 772 C CA . VAL A 1 97 ? 2.760 -5.788 -9.797 1.00 91.75 97 VAL A CA 1
ATOM 773 C C . VAL A 1 97 ? 2.064 -5.328 -11.075 1.00 91.75 97 VAL A C 1
ATOM 775 O O . VAL A 1 97 ? 0.914 -4.882 -11.070 1.00 91.75 97 VAL A O 1
ATOM 778 N N . VAL A 1 98 ? 2.791 -5.452 -12.184 1.00 92.38 98 VAL A N 1
ATOM 779 C CA . VAL A 1 98 ? 2.351 -4.989 -13.500 1.00 92.38 98 VAL A CA 1
ATOM 780 C C . VAL A 1 98 ? 2.052 -6.162 -14.421 1.00 92.38 98 VAL A C 1
ATOM 782 O O . VAL A 1 98 ? 2.836 -7.107 -14.527 1.00 92.38 98 VAL A O 1
ATOM 785 N N . ASP A 1 99 ? 0.948 -6.062 -15.149 1.00 94.25 99 ASP A N 1
ATOM 786 C CA . ASP A 1 99 ? 0.576 -7.015 -16.185 1.00 94.25 99 ASP A CA 1
ATOM 787 C C . ASP A 1 99 ? 1.111 -6.547 -17.541 1.00 94.25 99 ASP A C 1
ATOM 789 O O . ASP A 1 99 ? 0.937 -5.394 -17.955 1.00 94.25 99 ASP A O 1
ATOM 793 N N . CYS A 1 100 ? 1.767 -7.463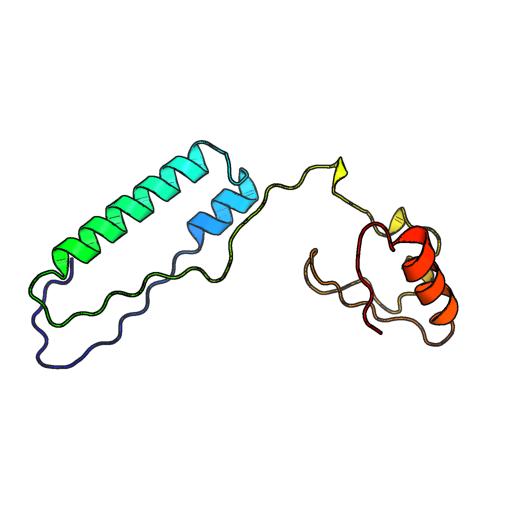 -18.254 1.00 94.75 100 CYS A N 1
ATOM 794 C CA . CYS A 1 100 ? 2.382 -7.200 -19.551 1.00 94.75 100 CYS A CA 1
ATOM 795 C C . CYS A 1 100 ? 1.733 -8.062 -20.634 1.00 94.75 100 CYS A C 1
ATOM 797 O O . CYS A 1 100 ? 1.968 -9.265 -20.730 1.00 94.75 100 CYS A O 1
ATOM 799 N N . PHE A 1 101 ? 0.961 -7.431 -21.515 1.00 96.06 101 PHE A N 1
ATOM 800 C CA . PHE A 1 101 ? 0.373 -8.104 -22.670 1.00 96.06 101 PHE A CA 1
ATOM 801 C C . PHE A 1 101 ? 1.382 -8.113 -23.812 1.00 96.06 101 PHE A C 1
ATOM 803 O O . PHE A 1 101 ? 1.549 -7.102 -24.496 1.00 96.06 101 PHE A O 1
ATOM 810 N N . VAL A 1 102 ? 2.062 -9.240 -24.019 1.00 97.00 102 VAL A N 1
ATOM 811 C CA . VAL A 1 102 ? 3.172 -9.356 -24.977 1.00 97.00 102 VAL A CA 1
ATOM 812 C C . VAL A 1 102 ? 2.687 -9.838 -26.345 1.00 97.00 102 VAL A C 1
ATOM 814 O O . VAL A 1 102 ? 1.958 -10.823 -26.467 1.00 97.00 102 VAL A O 1
ATOM 817 N N . ARG A 1 103 ? 3.147 -9.184 -27.417 1.00 98.00 103 ARG A N 1
ATOM 818 C CA . ARG A 1 103 ? 2.897 -9.612 -28.799 1.00 98.00 103 ARG A CA 1
ATOM 819 C C . ARG A 1 103 ? 3.452 -11.028 -29.001 1.00 98.00 103 ARG A C 1
ATOM 821 O O . ARG A 1 103 ? 4.636 -11.235 -28.730 1.00 98.00 103 ARG A O 1
ATOM 828 N N . PRO A 1 104 ? 2.703 -11.968 -29.610 1.00 97.62 104 PRO A N 1
ATOM 829 C CA . PRO A 1 104 ? 3.161 -13.353 -29.776 1.00 97.62 104 PRO A CA 1
ATOM 830 C C . PRO A 1 104 ? 4.544 -13.483 -30.434 1.00 97.62 104 PRO A C 1
ATOM 832 O O . PRO A 1 104 ? 5.374 -14.284 -30.016 1.00 97.62 104 PRO A O 1
ATOM 835 N N . ARG A 1 105 ? 4.838 -12.630 -31.427 1.00 98.00 105 ARG A N 1
ATOM 836 C CA . ARG A 1 105 ? 6.130 -12.624 -32.138 1.00 98.00 105 ARG A CA 1
ATOM 837 C C . ARG A 1 105 ? 7.302 -12.029 -31.341 1.00 98.00 105 ARG A C 1
ATOM 839 O O . ARG A 1 105 ? 8.435 -12.137 -31.791 1.00 98.00 105 ARG A O 1
ATOM 846 N N . LYS A 1 106 ? 7.036 -11.375 -30.207 1.00 98.19 106 LYS A N 1
ATOM 847 C CA . LYS A 1 106 ? 8.017 -10.660 -29.373 1.00 98.19 106 LYS A CA 1
ATOM 848 C C . LYS A 1 106 ? 8.250 -11.309 -28.008 1.00 98.19 106 LYS A C 1
ATOM 850 O O . LYS A 1 106 ? 9.072 -10.818 -27.249 1.00 98.19 106 LYS A O 1
ATOM 855 N N . VAL A 1 107 ? 7.604 -12.439 -27.705 1.00 97.44 107 VAL A N 1
ATOM 856 C CA . VAL A 1 107 ? 7.758 -13.143 -26.415 1.00 97.44 107 VAL A CA 1
ATOM 857 C C . VAL A 1 107 ? 9.224 -13.450 -26.086 1.00 97.44 107 VAL A C 1
ATOM 859 O O . VAL A 1 107 ? 9.651 -13.264 -24.950 1.00 97.44 107 VAL A O 1
ATOM 862 N N . LYS A 1 108 ? 10.023 -13.869 -27.079 1.00 97.56 108 LYS A N 1
ATOM 863 C CA . LYS A 1 108 ? 11.461 -14.131 -26.886 1.00 97.56 108 LYS A CA 1
ATOM 864 C C . LYS A 1 108 ? 12.246 -12.862 -26.535 1.00 97.56 108 LYS A C 1
ATOM 866 O O . LYS A 1 108 ? 13.078 -12.905 -25.635 1.00 97.56 108 LYS A O 1
ATOM 871 N N . ASP A 1 109 ? 11.962 -11.756 -27.223 1.00 97.88 109 ASP A N 1
ATOM 872 C CA . ASP A 1 109 ? 12.606 -10.460 -26.983 1.00 97.88 109 ASP A CA 1
ATOM 873 C C . ASP A 1 109 ? 12.241 -9.935 -25.587 1.00 97.88 109 ASP A C 1
ATOM 875 O O . ASP A 1 109 ? 13.124 -9.574 -24.812 1.00 97.88 109 ASP A O 1
ATOM 879 N N . PHE A 1 110 ? 10.954 -9.991 -25.227 1.00 97.19 110 PHE A N 1
ATOM 880 C CA . PHE A 1 110 ? 10.456 -9.595 -23.910 1.00 97.19 110 PHE A CA 1
ATOM 881 C C . PHE A 1 110 ? 11.122 -10.395 -22.790 1.00 97.19 110 PHE A C 1
ATOM 883 O O . PHE A 1 110 ? 11.668 -9.813 -21.854 1.00 97.19 110 PHE A O 1
ATOM 890 N N . LYS A 1 111 ? 11.144 -11.729 -22.912 1.00 97.00 111 LYS A N 1
ATOM 891 C CA . LYS A 1 111 ? 11.777 -12.609 -21.925 1.00 97.00 111 LYS A CA 1
ATOM 892 C C . LYS A 1 111 ? 13.258 -12.274 -21.745 1.00 97.00 111 LYS A C 1
ATOM 894 O O . LYS A 1 111 ? 13.722 -12.173 -20.615 1.00 97.00 111 LYS A O 1
ATOM 899 N N . LYS A 1 112 ? 13.976 -12.017 -22.843 1.00 97.12 112 LYS A N 1
ATOM 900 C CA . LYS A 1 112 ? 15.375 -11.585 -22.786 1.00 97.12 112 LYS A CA 1
ATOM 901 C C . LYS A 1 112 ? 15.527 -10.276 -22.005 1.00 97.12 112 LYS A C 1
ATOM 903 O O . LYS A 1 112 ? 16.389 -10.207 -21.138 1.00 97.12 112 LYS A O 1
ATOM 908 N N . ILE A 1 113 ? 14.686 -9.269 -22.263 1.00 96.69 113 ILE A N 1
ATOM 909 C CA . ILE A 1 113 ? 14.707 -7.995 -21.519 1.00 96.69 113 ILE A CA 1
ATOM 910 C C . ILE A 1 113 ? 14.444 -8.233 -20.024 1.00 96.69 113 ILE A C 1
ATOM 912 O O . ILE A 1 113 ? 15.142 -7.648 -19.192 1.00 96.69 113 ILE A O 1
ATOM 916 N N . MET A 1 114 ? 13.486 -9.104 -19.681 1.00 96.00 114 MET A N 1
ATOM 917 C CA . MET A 1 114 ? 13.170 -9.441 -18.289 1.00 96.00 114 MET A CA 1
ATOM 918 C C . MET A 1 114 ? 14.349 -10.107 -17.570 1.00 96.00 114 MET A C 1
ATOM 920 O O . MET A 1 114 ? 14.698 -9.724 -16.457 1.00 96.00 114 MET A O 1
ATOM 924 N N . GLU A 1 115 ? 15.002 -11.065 -18.224 1.00 95.62 115 GLU A N 1
ATOM 925 C CA . GLU A 1 115 ? 16.115 -11.826 -17.647 1.00 95.62 115 GLU A CA 1
ATOM 926 C C . GLU A 1 115 ? 17.422 -11.016 -17.581 1.00 95.62 115 GLU A C 1
ATOM 928 O O . GLU A 1 115 ? 18.234 -11.238 -16.679 1.00 95.62 115 GLU A O 1
ATOM 933 N N . THR A 1 116 ? 17.638 -10.055 -18.489 1.00 94.69 116 THR A N 1
ATOM 934 C CA . THR A 1 116 ? 18.883 -9.267 -18.528 1.00 94.69 116 THR A CA 1
ATOM 935 C C . THR A 1 116 ? 18.750 -7.889 -17.896 1.00 94.69 116 THR A C 1
ATOM 937 O O . THR A 1 116 ? 19.451 -7.578 -16.938 1.00 94.69 116 THR A O 1
ATOM 940 N N . THR A 1 117 ? 17.893 -7.034 -18.451 1.00 94.12 117 THR A N 1
ATOM 941 C CA . THR A 1 117 ? 17.808 -5.620 -18.062 1.00 94.12 117 THR A CA 1
ATOM 942 C C . THR A 1 117 ? 17.015 -5.463 -16.772 1.00 94.12 117 THR A C 1
ATOM 944 O O . THR A 1 117 ? 17.435 -4.729 -15.879 1.00 94.12 117 THR A O 1
ATOM 947 N N . MET A 1 118 ? 15.890 -6.173 -16.660 1.00 93.31 118 MET A N 1
ATOM 948 C CA . MET A 1 118 ? 14.940 -5.980 -15.561 1.00 93.31 118 MET A CA 1
ATOM 949 C C . MET A 1 118 ? 15.176 -6.876 -14.349 1.00 93.31 118 MET A C 1
ATOM 951 O O . MET A 1 118 ? 14.618 -6.604 -13.291 1.00 93.31 118 MET A O 1
ATOM 955 N N . SER A 1 119 ? 16.045 -7.884 -14.446 1.00 93.75 119 SER A N 1
ATOM 956 C CA . SER A 1 119 ? 16.293 -8.849 -13.364 1.00 93.75 119 SER A CA 1
ATOM 957 C C . SER A 1 119 ? 16.860 -8.228 -12.084 1.00 93.75 119 SER A C 1
ATOM 959 O O . SER A 1 119 ? 16.812 -8.843 -11.021 1.00 93.75 119 SER A O 1
ATOM 961 N N . LYS A 1 120 ? 17.371 -6.994 -12.164 1.00 91.31 120 LYS A N 1
ATOM 962 C CA . LYS A 1 120 ? 17.818 -6.202 -11.008 1.00 91.31 120 LYS A CA 1
ATOM 963 C C . LYS A 1 120 ? 16.684 -5.475 -10.281 1.00 91.31 120 LYS A C 1
ATOM 965 O O . LYS A 1 120 ? 16.894 -5.022 -9.162 1.00 91.31 120 LYS A O 1
ATOM 970 N N . TYR A 1 121 ? 15.531 -5.321 -10.926 1.00 89.38 121 TYR A N 1
ATOM 971 C CA . TYR A 1 121 ? 14.448 -4.444 -10.480 1.00 89.38 121 TYR A CA 1
ATOM 972 C C . TYR A 1 121 ? 13.158 -5.198 -10.169 1.00 89.38 121 TYR A C 1
ATOM 974 O O . TYR A 1 121 ? 12.425 -4.792 -9.274 1.00 89.38 121 TYR A O 1
ATOM 982 N N . CYS A 1 122 ? 12.871 -6.287 -10.884 1.00 91.31 122 CYS A N 1
ATOM 983 C CA . CYS A 1 122 ? 11.648 -7.053 -10.689 1.00 91.31 122 CYS A CA 1
ATOM 984 C C . CYS A 1 122 ? 11.858 -8.553 -10.894 1.00 91.31 122 CYS A C 1
ATOM 986 O O . CYS A 1 122 ? 12.780 -8.998 -11.582 1.00 91.31 122 CYS A O 1
ATOM 988 N N . TRP A 1 123 ? 10.929 -9.330 -10.344 1.00 92.69 123 TRP A N 1
ATOM 989 C CA . TRP A 1 123 ? 10.736 -10.722 -10.726 1.00 92.69 123 TRP A CA 1
ATOM 990 C C . TRP A 1 123 ? 9.715 -10.806 -11.855 1.00 92.69 123 TRP A C 1
ATOM 992 O O . TRP A 1 123 ? 8.719 -10.088 -11.859 1.00 92.69 123 TRP A O 1
ATOM 1002 N N . TYR A 1 124 ? 9.976 -11.692 -12.811 1.00 91.38 124 TYR A N 1
ATOM 1003 C CA . TYR A 1 124 ? 9.074 -11.978 -13.917 1.00 91.38 124 TYR A CA 1
ATOM 1004 C C . TYR A 1 124 ? 8.449 -13.362 -13.725 1.00 91.38 124 TYR A C 1
ATOM 1006 O O . TYR A 1 124 ? 9.168 -14.343 -13.521 1.00 91.38 124 TYR A O 1
ATOM 1014 N N . PHE A 1 125 ? 7.121 -13.427 -13.822 1.00 89.44 125 PHE A N 1
ATOM 1015 C CA . PHE A 1 125 ? 6.332 -14.651 -13.718 1.00 89.44 125 PHE A CA 1
ATOM 1016 C C . PHE A 1 125 ? 5.640 -14.902 -15.073 1.00 89.44 125 PHE A C 1
ATOM 1018 O O . PHE A 1 125 ? 4.824 -14.072 -15.474 1.00 89.44 125 PHE A O 1
ATOM 1025 N N . PRO A 1 126 ? 6.021 -15.964 -15.811 1.00 78.75 126 PRO A N 1
ATOM 1026 C CA . PRO A 1 126 ? 5.484 -16.277 -17.137 1.00 78.75 126 PRO A CA 1
ATOM 1027 C C . PRO A 1 126 ? 4.089 -16.909 -17.120 1.00 78.75 126 PRO A C 1
ATOM 1029 O O . PRO A 1 126 ? 3.748 -17.580 -16.119 1.00 78.75 126 PRO A O 1
#

pLDDT: mean 91.71, std 8.69, range [50.84, 98.19]

Secondary structure (DSSP, 8-state):
------SS---------HHHHHHHHH-TT-HHHHHHHHHHHHHHHHHHHHHTTSS-------S-------GGG---GGGSTTHHHHBSS--EEETTEEE--B-GGGHHHHHHHHHHTSTTT-----

Sequence (126 aa):
MIKSKSKERRFIHAYMDEFDSIQHFNGVNCDKTNLLFKDIDREIQALAESAKGTNTKLIVVSDHGMIDHTKESQLWLKDIPGLEECLTIPITGEPRVVDCFVRPRKVKDFKKIMETTMSKYCWYFP

Foldseek 3Di:
DPPDPDPDDDDDDDDDCVLVVCCVVQNCPDPVSVVVVVVVVVVVVVVVVVCPPHPDDDDDDDPDDDHDDDPVLDDDQVVQPPQVVQAPDPWDDDPQDIDGHGDPVCPVVNVVSCVPVVVVNDDDDD